Protein AF-A0A2N4Z602-F1 (afdb_monomer_lite)

Organism: Klebsiella variicola (NCBI:txid244366)

Sequence (33 aa):
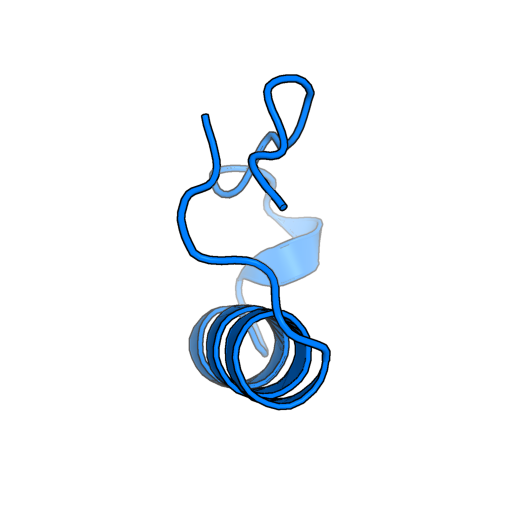MFDIGVNLTSSQFSRDHDEVVA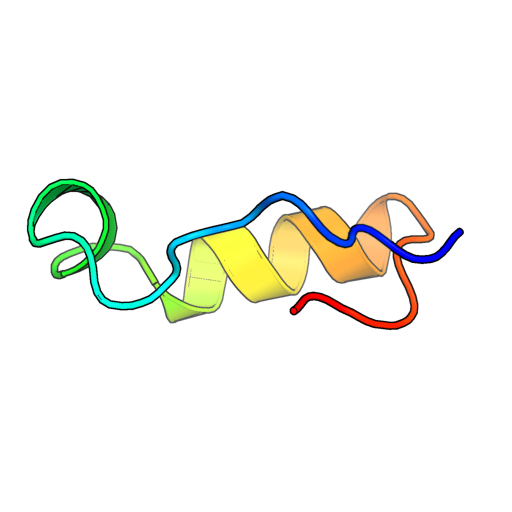RARAAGVHGML

pLDDT: mean 94.55, std 2.95, range [87.88, 97.94]

Structure (mmCIF, N/CA/C/O backbone):
data_AF-A0A2N4Z602-F1
#
_entry.id   AF-A0A2N4Z602-F1
#
loop_
_atom_site.group_PDB
_atom_site.id
_atom_site.type_symbol
_atom_site.label_atom_id
_atom_site.label_alt_id
_atom_site.label_comp_id
_atom_site.label_asym_id
_atom_site.label_entity_id
_atom_site.label_seq_id
_atom_site.pdbx_PDB_ins_code
_atom_site.Cartn_x
_atom_site.Cartn_y
_atom_site.Cartn_z
_atom_site.occupancy
_atom_site.B_iso_or_equiv
_atom_site.auth_seq_id
_atom_site.auth_comp_id
_atom_site.auth_asym_id
_atom_site.auth_atom_id
_atom_site.pdbx_PDB_model_num
ATOM 1 N N . MET A 1 1 ? 4.634 -3.039 -11.500 1.00 87.88 1 MET A N 1
ATOM 2 C CA . MET A 1 1 ? 4.395 -1.630 -11.098 1.00 87.88 1 MET A CA 1
ATOM 3 C C . MET A 1 1 ? 4.616 -1.486 -9.591 1.00 87.88 1 MET A C 1
ATOM 5 O O . MET A 1 1 ? 4.426 -2.476 -8.899 1.00 87.88 1 MET A O 1
ATOM 9 N N . PHE A 1 2 ? 5.045 -0.326 -9.083 1.00 89.94 2 PHE A N 1
ATOM 10 C CA . PHE A 1 2 ? 5.186 -0.057 -7.641 1.00 89.94 2 PHE A CA 1
ATOM 11 C C . PHE A 1 2 ? 4.381 1.202 -7.304 1.00 89.94 2 PHE A C 1
ATOM 13 O O . PHE A 1 2 ? 4.555 2.210 -7.986 1.00 89.94 2 PHE A O 1
ATOM 20 N N . ASP A 1 3 ? 3.502 1.130 -6.307 1.00 89.19 3 ASP A N 1
ATOM 21 C CA . ASP A 1 3 ? 2.677 2.256 -5.861 1.00 89.19 3 ASP A CA 1
ATOM 22 C C . ASP A 1 3 ? 3.262 2.847 -4.570 1.00 89.19 3 ASP A C 1
ATOM 24 O O . ASP A 1 3 ? 3.583 2.106 -3.649 1.00 89.19 3 ASP A O 1
ATOM 28 N N . ILE A 1 4 ? 3.465 4.161 -4.521 1.00 92.88 4 ILE A N 1
ATOM 29 C CA . ILE A 1 4 ? 4.102 4.860 -3.385 1.00 92.88 4 ILE A CA 1
ATOM 30 C C . ILE A 1 4 ? 3.141 5.786 -2.632 1.00 92.88 4 ILE A C 1
ATOM 32 O O . ILE A 1 4 ? 3.569 6.547 -1.767 1.00 92.88 4 ILE A O 1
ATOM 36 N N . GLY A 1 5 ? 1.874 5.817 -3.047 1.00 93.00 5 GLY A N 1
ATOM 37 C CA . GLY A 1 5 ? 0.863 6.727 -2.519 1.00 93.00 5 GLY A CA 1
ATOM 38 C C . GLY A 1 5 ? -0.278 6.008 -1.811 1.00 93.00 5 GLY A C 1
ATOM 39 O O . GLY A 1 5 ? -1.379 6.560 -1.755 1.00 93.00 5 GLY A O 1
ATOM 40 N N . VAL A 1 6 ? -0.069 4.785 -1.312 1.00 92.62 6 VAL A N 1
ATOM 41 C CA . VAL A 1 6 ? -1.159 3.964 -0.775 1.00 92.62 6 VAL A CA 1
ATOM 42 C C . VAL A 1 6 ? -1.135 3.969 0.743 1.00 92.62 6 VAL A C 1
ATOM 44 O O . VAL A 1 6 ? -0.393 3.237 1.387 1.00 92.62 6 VAL A O 1
ATOM 47 N N . ASN A 1 7 ? -2.077 4.693 1.344 1.00 94.00 7 ASN A N 1
ATOM 48 C CA . ASN A 1 7 ? -2.318 4.574 2.778 1.00 94.00 7 ASN A CA 1
ATOM 49 C C . ASN A 1 7 ? -3.146 3.317 3.112 1.00 94.00 7 ASN A C 1
ATOM 51 O O . ASN A 1 7 ? -4.341 3.410 3.409 1.00 94.00 7 ASN A O 1
ATOM 55 N N . LEU A 1 8 ? -2.505 2.143 3.100 1.00 90.06 8 LEU A N 1
ATOM 56 C CA . LEU A 1 8 ? -3.134 0.862 3.470 1.00 90.06 8 LEU A CA 1
ATOM 57 C C . LEU A 1 8 ? -3.633 0.830 4.924 1.00 90.06 8 LEU A C 1
ATOM 59 O O . LEU A 1 8 ? -4.504 0.030 5.252 1.00 90.06 8 LEU A O 1
ATOM 63 N N . THR A 1 9 ? -3.135 1.721 5.789 1.00 94.00 9 THR A N 1
ATOM 64 C CA . THR A 1 9 ? -3.588 1.821 7.188 1.00 94.00 9 THR A CA 1
ATOM 65 C C . THR A 1 9 ? -4.892 2.604 7.357 1.00 94.00 9 THR A C 1
ATOM 67 O O . THR A 1 9 ? -5.437 2.664 8.459 1.00 94.00 9 THR A O 1
ATOM 70 N N . SER A 1 10 ? -5.420 3.199 6.281 1.00 96.06 10 SER A N 1
ATOM 71 C CA . SER A 1 10 ? -6.704 3.894 6.331 1.00 96.06 10 SER A CA 1
ATOM 72 C C . SER A 1 10 ? -7.841 2.938 6.704 1.00 96.06 10 SER A C 1
ATOM 74 O O . SER A 1 10 ? -7.971 1.841 6.158 1.00 96.06 10 SER A O 1
ATOM 76 N N . SER A 1 11 ? -8.734 3.388 7.588 1.00 96.44 11 SER A N 1
ATOM 77 C CA . SER A 1 11 ? -9.893 2.612 8.049 1.00 96.44 11 SER A CA 1
ATOM 78 C C . SER A 1 11 ? -10.853 2.223 6.921 1.00 96.44 11 SER A C 1
ATOM 80 O O . SER A 1 11 ? -11.598 1.253 7.065 1.00 96.44 11 SER A O 1
ATOM 82 N N . GLN A 1 12 ? -10.801 2.920 5.783 1.00 96.56 12 GLN A N 1
ATOM 83 C CA . GLN A 1 12 ? -11.565 2.589 4.580 1.00 96.56 12 GLN A CA 1
ATOM 84 C C . GLN A 1 12 ? -11.258 1.182 4.041 1.00 96.56 12 GLN A C 1
ATOM 86 O O . GLN A 1 12 ? -12.145 0.564 3.467 1.00 96.56 12 GLN A O 1
ATOM 91 N N . PHE A 1 13 ? -10.047 0.664 4.283 1.00 96.06 13 PHE A N 1
ATOM 92 C CA . PHE A 1 13 ? -9.623 -0.672 3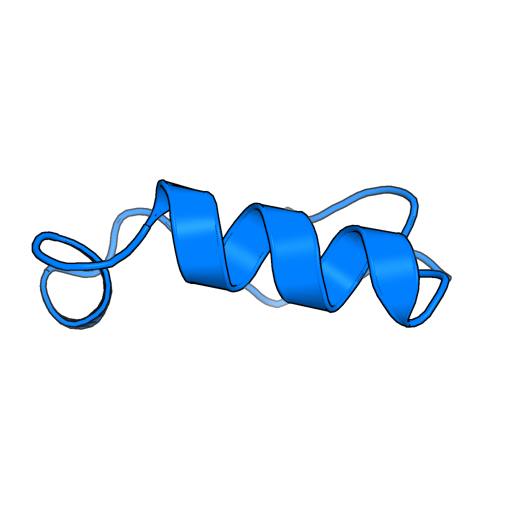.855 1.00 96.06 13 PHE A CA 1
ATOM 93 C C . PHE A 1 13 ? -9.804 -1.738 4.941 1.00 96.06 13 PHE A C 1
ATOM 95 O O . PHE A 1 13 ? -9.533 -2.907 4.711 1.00 96.06 13 PHE A O 1
ATOM 102 N N . SER A 1 14 ? -10.275 -1.380 6.139 1.00 95.50 14 SER A N 1
ATOM 103 C CA . SER A 1 14 ? -10.340 -2.314 7.279 1.00 95.50 14 SER A CA 1
ATOM 104 C C . SER A 1 14 ? -11.197 -3.562 7.034 1.00 95.50 14 SER A C 1
ATOM 106 O O . SER A 1 14 ? -10.992 -4.582 7.686 1.00 95.50 14 SER A O 1
ATOM 108 N N . ARG A 1 15 ? -12.167 -3.486 6.117 1.00 97.12 15 ARG A N 1
ATOM 109 C CA . ARG A 1 15 ? -13.108 -4.577 5.828 1.00 97.12 15 ARG A CA 1
ATOM 110 C C . ARG A 1 15 ? -12.620 -5.523 4.735 1.00 97.12 15 ARG A C 1
ATOM 112 O O . ARG A 1 15 ? -13.030 -6.676 4.729 1.00 97.12 15 ARG A O 1
ATOM 119 N N . ASP A 1 16 ? -11.791 -5.033 3.821 1.00 96.81 16 ASP A N 1
ATOM 120 C CA . ASP A 1 16 ? -11.429 -5.714 2.575 1.00 96.81 16 ASP A CA 1
ATOM 121 C C . ASP A 1 16 ? -9.940 -5.568 2.222 1.00 96.81 16 ASP A C 1
ATOM 123 O O . ASP A 1 16 ? -9.548 -5.795 1.077 1.00 96.81 16 ASP A O 1
ATOM 127 N N . HIS A 1 17 ? -9.102 -5.226 3.205 1.00 95.88 17 HIS A N 1
ATOM 128 C CA . HIS A 1 17 ? -7.664 -4.996 3.051 1.00 95.88 17 HIS A CA 1
ATOM 129 C C . HIS A 1 17 ? -6.989 -6.080 2.200 1.00 95.88 17 HIS A C 1
ATOM 131 O O . HIS A 1 17 ? -6.331 -5.783 1.202 1.00 95.88 17 HIS A O 1
ATOM 137 N N . ASP A 1 18 ? -7.203 -7.348 2.549 1.00 96.50 18 ASP A N 1
ATOM 138 C CA . ASP A 1 18 ? -6.551 -8.467 1.868 1.00 96.50 18 ASP A CA 1
ATOM 139 C C . ASP A 1 18 ? -7.045 -8.635 0.425 1.00 96.50 18 ASP A C 1
ATOM 141 O O . ASP A 1 18 ? -6.264 -8.970 -0.469 1.00 96.50 18 ASP A O 1
ATOM 145 N N . GLU A 1 19 ? -8.319 -8.336 0.161 1.00 97.62 19 GLU A N 1
ATOM 146 C CA . GLU A 1 19 ? -8.900 -8.383 -1.181 1.00 97.62 19 GLU A CA 1
ATOM 147 C C . GLU A 1 19 ? -8.382 -7.234 -2.058 1.00 97.62 19 GLU A C 1
ATOM 149 O O . GLU A 1 19 ? -8.086 -7.425 -3.241 1.00 97.62 19 GLU A O 1
ATOM 154 N N . VAL A 1 20 ? -8.226 -6.035 -1.492 1.00 96.00 20 VAL A N 1
ATOM 155 C CA . VAL A 1 20 ? -7.599 -4.888 -2.167 1.00 96.00 20 VAL A CA 1
ATOM 156 C C . VAL A 1 20 ? -6.162 -5.229 -2.565 1.00 96.00 20 VAL A C 1
ATOM 158 O O . VAL 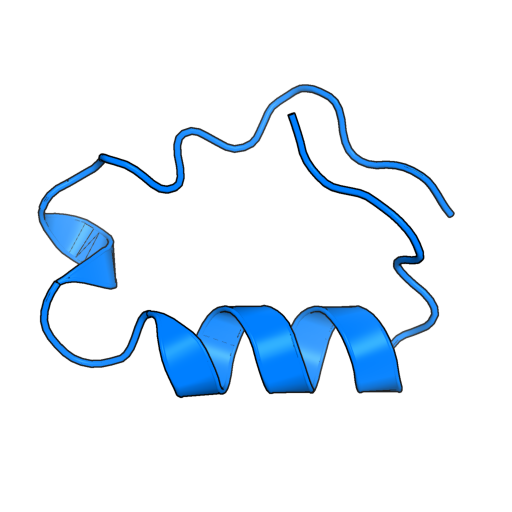A 1 20 ? -5.791 -5.056 -3.730 1.00 96.00 20 VAL A O 1
ATOM 161 N N . VAL A 1 21 ? -5.374 -5.794 -1.647 1.00 95.81 21 VAL A N 1
ATOM 162 C CA . VAL A 1 21 ? -3.985 -6.194 -1.923 1.00 95.81 21 VAL A CA 1
ATOM 163 C C . VAL A 1 21 ? -3.918 -7.307 -2.973 1.00 95.81 21 VAL A C 1
ATOM 165 O O . VAL A 1 21 ? -3.080 -7.253 -3.878 1.00 95.81 21 VAL A O 1
ATOM 168 N N . ALA A 1 22 ? -4.802 -8.305 -2.896 1.00 97.56 22 ALA A N 1
ATOM 169 C CA . AL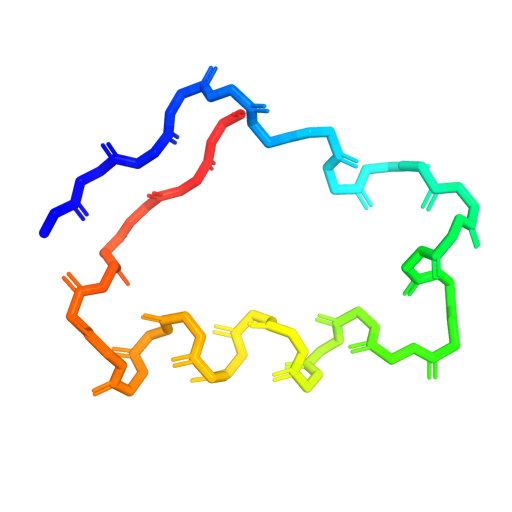A A 1 22 ? -4.856 -9.396 -3.866 1.00 97.56 22 ALA A CA 1
ATOM 170 C C . ALA A 1 22 ? -5.183 -8.893 -5.281 1.00 97.56 22 ALA A C 1
ATOM 172 O O . ALA A 1 22 ? -4.505 -9.269 -6.241 1.00 97.56 22 ALA A O 1
ATOM 173 N N . ARG A 1 23 ? -6.166 -7.993 -5.411 1.00 97.62 23 ARG A N 1
ATOM 174 C CA . ARG A 1 23 ? -6.527 -7.367 -6.693 1.00 97.62 23 ARG A CA 1
ATOM 175 C C . ARG A 1 23 ? -5.380 -6.539 -7.264 1.00 97.62 23 ARG A C 1
ATOM 177 O O . ARG A 1 23 ? -5.075 -6.671 -8.447 1.00 97.62 23 ARG A O 1
ATOM 184 N N . ALA A 1 24 ? -4.701 -5.749 -6.432 1.00 96.56 24 ALA A N 1
ATOM 185 C CA . ALA A 1 24 ? -3.544 -4.964 -6.858 1.00 96.56 24 ALA A CA 1
ATOM 186 C C . ALA A 1 24 ? -2.421 -5.862 -7.410 1.00 96.56 24 ALA A C 1
ATOM 188 O O . ALA A 1 24 ? -1.869 -5.591 -8.479 1.00 96.56 24 ALA A O 1
ATOM 189 N N . ARG A 1 25 ? -2.136 -6.987 -6.742 1.00 96.31 25 ARG A N 1
ATOM 190 C CA . ARG A 1 25 ? -1.155 -7.972 -7.226 1.00 96.31 25 ARG A CA 1
ATOM 191 C C . ARG A 1 25 ? -1.570 -8.612 -8.547 1.00 96.31 25 ARG A C 1
ATOM 193 O O . ARG A 1 25 ? -0.742 -8.702 -9.451 1.00 96.31 25 ARG A O 1
ATOM 200 N N . ALA A 1 26 ? -2.835 -9.010 -8.683 1.00 97.94 26 ALA A N 1
ATOM 201 C CA . ALA A 1 26 ? -3.368 -9.567 -9.928 1.00 97.94 26 ALA A CA 1
ATOM 202 C C . ALA A 1 26 ? -3.293 -8.568 -11.099 1.00 97.94 26 ALA A C 1
ATOM 204 O O . ALA A 1 26 ? -3.084 -8.971 -12.240 1.00 97.94 26 ALA A O 1
ATOM 205 N N . ALA A 1 27 ? -3.389 -7.268 -10.809 1.00 97.19 27 ALA A N 1
ATOM 206 C CA . ALA A 1 27 ? -3.226 -6.188 -11.779 1.00 97.19 27 ALA A CA 1
ATOM 207 C C . ALA A 1 27 ? -1.754 -5.838 -12.100 1.00 97.19 27 ALA A C 1
ATOM 209 O O . ALA A 1 27 ? -1.50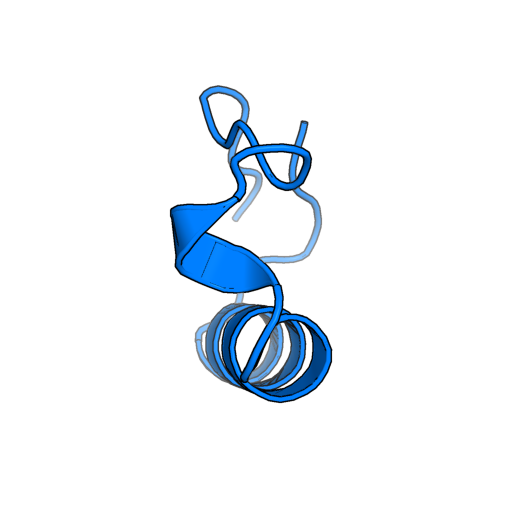1 -4.939 -12.901 1.00 97.19 27 ALA A O 1
ATOM 210 N N . GLY A 1 28 ? -0.768 -6.521 -11.503 1.00 96.75 28 GLY A N 1
ATOM 211 C CA . GLY A 1 28 ? 0.659 -6.288 -11.765 1.00 96.75 28 GLY A CA 1
ATOM 212 C C . GLY A 1 28 ? 1.324 -5.238 -10.864 1.00 96.75 28 GLY A C 1
ATOM 213 O O . GLY A 1 28 ? 2.426 -4.760 -11.170 1.00 96.75 28 GLY A O 1
ATOM 214 N N . VAL A 1 29 ? 0.696 -4.870 -9.742 1.00 96.50 29 VAL A N 1
ATOM 215 C CA . VAL A 1 29 ? 1.348 -4.102 -8.670 1.00 96.50 29 VAL A CA 1
ATOM 216 C C . VAL A 1 29 ? 2.182 -5.059 -7.816 1.00 96.50 29 VAL A C 1
ATOM 218 O O . VAL A 1 29 ? 1.672 -6.003 -7.219 1.00 96.50 29 VAL A O 1
ATOM 221 N N . HIS A 1 30 ? 3.492 -4.834 -7.768 1.00 91.94 30 HIS A N 1
ATOM 222 C CA . HIS A 1 30 ? 4.461 -5.694 -7.081 1.00 91.94 30 HIS A CA 1
ATOM 223 C C . HIS A 1 30 ? 4.888 -5.145 -5.714 1.00 91.94 30 HIS A C 1
ATOM 225 O O . HIS A 1 30 ? 5.519 -5.861 -4.945 1.00 91.94 30 HIS A O 1
ATOM 231 N N . GLY A 1 31 ? 4.525 -3.901 -5.396 1.00 90.56 31 GLY A N 1
ATOM 232 C CA . GLY A 1 31 ? 4.781 -3.272 -4.104 1.00 90.56 31 GLY A CA 1
ATOM 233 C C . GLY A 1 31 ? 3.916 -2.030 -3.914 1.00 90.56 31 GLY A C 1
ATOM 234 O O . GLY A 1 31 ? 3.536 -1.394 -4.898 1.00 90.56 31 GLY A O 1
ATOM 235 N N . MET A 1 32 ? 3.577 -1.753 -2.656 1.00 93.12 32 MET A N 1
ATOM 236 C CA . MET A 1 32 ? 2.769 -0.620 -2.203 1.00 93.12 32 MET A CA 1
ATOM 237 C C . MET A 1 32 ? 3.457 -0.007 -0.976 1.00 93.12 32 MET A C 1
ATOM 239 O O . MET A 1 32 ? 3.916 -0.768 -0.118 1.00 93.12 32 MET A O 1
ATOM 243 N N . LEU A 1 33 ? 3.540 1.323 -0.912 1.00 88.06 33 LEU A N 1
ATOM 244 C CA . LEU A 1 33 ? 4.068 2.103 0.211 1.00 88.06 33 LEU A CA 1
ATOM 245 C C . LEU A 1 33 ? 3.091 3.217 0.601 1.00 88.06 33 LEU A C 1
ATOM 247 O O . LEU A 1 33 ? 2.498 3.821 -0.326 1.00 88.06 33 LEU A O 1
#

Radius of gyration: 9.26 Å; chains: 1; bounding box: 18×16×20 Å

Foldseek 3Di:
DEAEPDPLVDPVCVVPSVVVVVVCVVVPHPYYD

Secondary structure (DSSP, 8-state):
-EES---TTSGGGTTTHHHHHHHHHHTT--EE-